Protein AF-A0A257RW91-F1 (afdb_monomer_lite)

Secondary structure (DSSP, 8-state):
--TTSBPTTSSSSBGGGTTT---

Radius of gyration: 7.19 Å; chains: 1; bounding box: 12×12×21 Å

pLDDT: mean 89.63, std 9.99, range [53.69, 96.38]

Foldseek 3Di:
DDQQPQPPVPPRDRVVVPVVPDD

Structure (mmCIF, N/CA/C/O backbone):
data_AF-A0A257RW91-F1
#
_entry.id   AF-A0A257RW91-F1
#
loop_
_atom_site.group_PDB
_atom_site.id
_atom_site.type_symbol
_atom_site.label_atom_id
_atom_site.label_alt_id
_atom_site.label_comp_id
_atom_site.label_asym_id
_atom_site.label_entity_id
_atom_site.label_seq_id
_atom_site.pdbx_PDB_ins_code
_atom_site.Cartn_x
_atom_site.Cartn_y
_atom_site.Cartn_z
_atom_site.occupancy
_atom_site.B_iso_or_equiv
_atom_site.auth_seq_id
_atom_site.auth_comp_id
_atom_site.auth_asym_id
_atom_site.auth_atom_id
_atom_site.pdbx_PDB_model_num
ATOM 1 N N . VAL A 1 1 ? 5.982 -11.656 0.646 1.00 77.44 1 VAL A N 1
ATOM 2 C CA . VAL A 1 1 ? 6.337 -10.237 0.880 1.00 77.44 1 VAL A CA 1
ATOM 3 C C . VAL A 1 1 ? 6.890 -10.119 2.286 1.00 77.44 1 VAL A C 1
ATOM 5 O O . VAL A 1 1 ? 6.141 -10.228 3.253 1.00 77.44 1 VAL A O 1
ATOM 8 N N . GLY A 1 2 ? 8.206 -9.991 2.410 1.00 88.75 2 GLY A N 1
ATOM 9 C CA . GLY A 1 2 ? 8.859 -9.717 3.682 1.00 88.75 2 GLY A CA 1
ATOM 10 C C . GLY A 1 2 ? 8.506 -8.324 4.207 1.00 88.75 2 GLY A C 1
ATOM 11 O O . GLY A 1 2 ? 8.019 -7.456 3.486 1.00 88.75 2 GLY A O 1
ATOM 12 N N . ARG A 1 3 ? 8.772 -8.072 5.493 1.00 91.06 3 ARG A N 1
ATOM 13 C CA . ARG A 1 3 ? 8.433 -6.800 6.168 1.00 91.06 3 ARG A CA 1
ATOM 14 C C . ARG A 1 3 ? 8.955 -5.555 5.433 1.00 91.06 3 ARG A C 1
ATOM 16 O O . ARG A 1 3 ? 8.333 -4.496 5.497 1.00 91.06 3 ARG A O 1
ATOM 23 N N . ASN A 1 4 ? 10.111 -5.659 4.781 1.00 93.44 4 ASN A N 1
ATOM 24 C CA . ASN A 1 4 ? 10.752 -4.547 4.081 1.00 93.44 4 ASN A CA 1
ATOM 25 C C . ASN A 1 4 ? 10.386 -4.446 2.594 1.00 93.44 4 ASN A C 1
ATOM 27 O O . ASN A 1 4 ? 10.676 -3.402 2.011 1.00 93.44 4 ASN A O 1
ATOM 31 N N . ASP A 1 5 ? 9.756 -5.470 2.017 1.00 94.75 5 ASP A N 1
ATOM 32 C CA . ASP A 1 5 ? 9.337 -5.469 0.615 1.00 94.75 5 ASP A CA 1
ATOM 33 C C . ASP A 1 5 ? 8.240 -4.427 0.357 1.00 94.75 5 ASP A C 1
ATOM 35 O O . ASP A 1 5 ? 7.515 -4.043 1.287 1.00 94.75 5 ASP A O 1
ATOM 39 N N . PRO A 1 6 ? 8.094 -3.948 -0.891 1.00 94.69 6 PRO A N 1
ATOM 40 C CA . PRO A 1 6 ? 6.945 -3.144 -1.288 1.00 94.69 6 PRO A CA 1
ATOM 41 C C . PRO A 1 6 ? 5.629 -3.888 -1.017 1.00 94.69 6 PRO A C 1
ATOM 43 O O . PRO A 1 6 ? 5.521 -5.106 -1.160 1.00 94.69 6 PRO A O 1
ATOM 46 N N . CYS A 1 7 ? 4.622 -3.143 -0.566 1.00 96.38 7 CYS A N 1
ATOM 47 C CA . CYS A 1 7 ? 3.341 -3.705 -0.168 1.00 96.38 7 CYS A CA 1
ATOM 48 C C . CYS A 1 7 ? 2.529 -4.144 -1.401 1.00 96.38 7 CYS A C 1
ATOM 50 O O . CYS A 1 7 ? 2.337 -3.332 -2.309 1.00 96.38 7 CYS A O 1
ATOM 52 N N . PRO A 1 8 ? 1.973 -5.371 -1.420 1.00 94.44 8 PRO A N 1
ATOM 53 C CA . PRO A 1 8 ? 1.267 -5.907 -2.585 1.00 94.44 8 PRO A CA 1
ATOM 54 C C . PRO A 1 8 ? -0.078 -5.2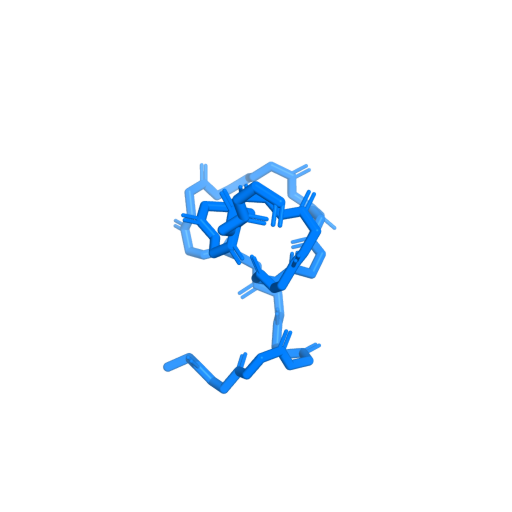15 -2.861 1.00 94.44 8 PRO A C 1
ATOM 56 O O . PRO A 1 8 ? -0.673 -5.445 -3.902 1.00 94.44 8 PRO A O 1
ATOM 59 N N . CYS A 1 9 ? -0.556 -4.342 -1.967 1.00 95.06 9 CYS A N 1
ATOM 60 C CA . CYS A 1 9 ? -1.774 -3.555 -2.183 1.00 95.06 9 CYS A CA 1
ATOM 61 C C . CYS A 1 9 ? -1.600 -2.372 -3.156 1.00 95.06 9 CYS A C 1
ATOM 63 O O . CYS A 1 9 ? -2.544 -1.615 -3.356 1.00 95.06 9 CYS A O 1
ATOM 65 N N . GLY A 1 10 ? -0.400 -2.155 -3.707 1.00 92.25 10 GLY A N 1
ATOM 66 C CA . GLY A 1 10 ? -0.149 -1.078 -4.672 1.00 92.25 10 GLY A CA 1
ATOM 67 C C . GLY A 1 10 ? 0.011 0.317 -4.058 1.00 92.25 10 GLY A C 1
ATOM 68 O O . GLY A 1 10 ? 0.114 1.298 -4.781 1.00 92.25 10 GLY A O 1
ATOM 69 N N . SER A 1 11 ? 0.093 0.437 -2.729 1.00 94.38 11 SER A N 1
ATOM 70 C CA . SER A 1 11 ? 0.212 1.737 -2.046 1.00 94.38 11 SER A CA 1
ATOM 71 C C . SER A 1 11 ? 1.582 2.419 -2.173 1.00 94.38 11 SER A C 1
ATOM 73 O O . SER A 1 11 ? 1.768 3.515 -1.645 1.00 94.38 11 SER A O 1
ATOM 75 N N . GLY A 1 12 ? 2.581 1.745 -2.756 1.00 91.56 12 GLY A N 1
ATOM 76 C CA . GLY A 1 12 ? 3.975 2.210 -2.818 1.00 91.56 12 GLY A CA 1
ATOM 77 C C . GLY A 1 12 ? 4.721 2.207 -1.472 1.00 91.56 12 GLY A C 1
ATOM 78 O O . GLY A 1 12 ? 5.926 2.448 -1.421 1.00 91.56 12 GLY A O 1
ATOM 79 N N . LYS A 1 13 ? 4.044 1.900 -0.359 1.00 94.12 13 LYS A N 1
ATOM 80 C CA . LYS A 1 13 ? 4.653 1.806 0.976 1.00 94.12 13 LYS A CA 1
ATOM 81 C C . LYS A 1 13 ? 5.301 0.433 1.178 1.00 94.12 13 LYS A C 1
ATOM 83 O O . LYS A 1 13 ? 4.866 -0.563 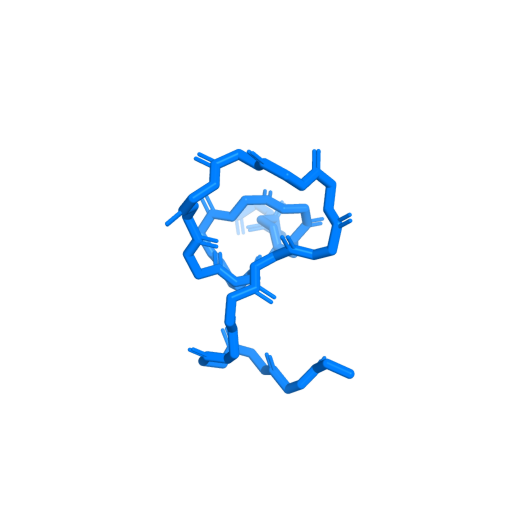0.609 1.00 94.12 13 LYS A O 1
ATOM 88 N N . LYS A 1 14 ? 6.306 0.350 2.060 1.00 94.38 14 LYS A N 1
ATOM 89 C CA . LYS A 1 14 ? 6.841 -0.944 2.535 1.00 94.38 14 LYS A CA 1
ATOM 90 C C . LYS A 1 14 ? 5.760 -1.712 3.291 1.00 94.38 14 LYS A C 1
ATOM 92 O O . LYS A 1 14 ? 4.992 -1.100 4.036 1.00 94.38 14 LYS A O 1
ATOM 97 N N . TYR A 1 15 ? 5.756 -3.035 3.181 1.00 94.56 15 TYR A N 1
ATOM 98 C CA . TYR A 1 15 ? 4.738 -3.902 3.769 1.00 94.56 15 TYR A CA 1
ATOM 99 C C . TYR A 1 15 ? 4.544 -3.644 5.271 1.00 94.56 15 TYR 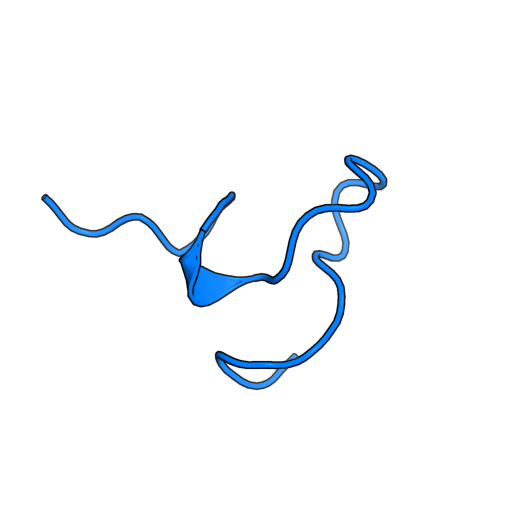A C 1
ATOM 101 O O . TYR A 1 15 ? 3.422 -3.380 5.703 1.00 94.56 15 TYR A O 1
ATOM 109 N N . LYS A 1 16 ? 5.640 -3.541 6.043 1.00 95.06 16 LYS A N 1
ATOM 110 C CA . LYS A 1 16 ? 5.629 -3.192 7.484 1.00 95.06 16 LYS A CA 1
ATOM 111 C C . LYS A 1 16 ? 5.053 -1.825 7.845 1.00 95.06 16 LYS A C 1
ATOM 113 O O . LYS A 1 16 ? 4.752 -1.598 9.007 1.00 95.06 16 LYS A O 1
ATOM 118 N N . LYS A 1 17 ? 4.974 -0.893 6.894 1.00 93.62 17 LYS A N 1
ATOM 119 C CA . LYS A 1 17 ? 4.421 0.459 7.092 1.00 93.62 17 LYS A CA 1
ATOM 120 C C . LYS A 1 17 ? 3.033 0.615 6.459 1.00 93.62 17 LYS A C 1
ATOM 12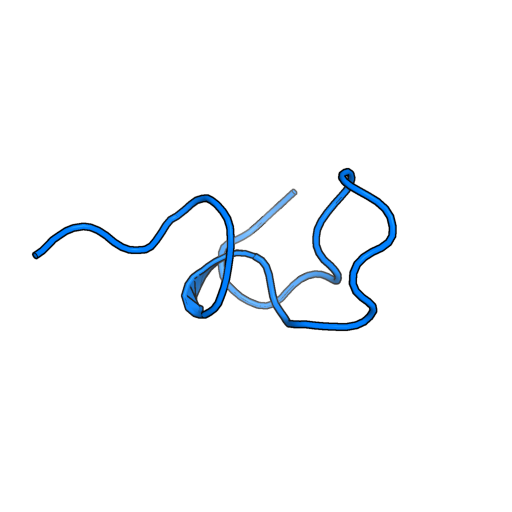2 O O . LYS A 1 17 ? 2.519 1.729 6.401 1.00 93.62 17 LYS A O 1
ATOM 127 N N . CYS A 1 18 ? 2.460 -0.466 5.933 1.00 95.06 18 CYS A N 1
ATOM 128 C CA . CYS A 1 18 ? 1.191 -0.453 5.220 1.00 95.06 18 CYS A CA 1
ATOM 129 C C . CYS A 1 18 ? 0.245 -1.516 5.781 1.00 95.06 18 CYS A C 1
ATOM 131 O O . CYS A 1 18 ? -0.354 -1.290 6.824 1.0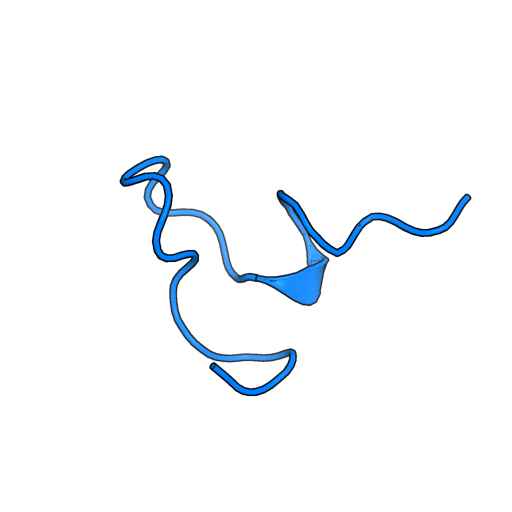0 95.06 18 CYS A O 1
ATOM 133 N N . CYS A 1 19 ? 0.128 -2.672 5.123 1.00 93.94 19 CYS A N 1
ATOM 134 C CA . CYS A 1 19 ? -0.807 -3.728 5.520 1.00 93.94 19 CYS A CA 1
ATOM 135 C C . CYS A 1 19 ? -0.319 -4.560 6.711 1.00 93.94 19 CYS A C 1
ATOM 137 O O . CYS A 1 19 ? -1.118 -5.223 7.355 1.00 93.94 19 CYS A O 1
ATOM 139 N N . LEU A 1 20 ? 0.976 -4.506 7.031 1.00 91.00 20 LEU A N 1
ATOM 140 C CA . LEU A 1 20 ? 1.554 -5.170 8.199 1.00 91.00 20 LEU A CA 1
ATOM 141 C C . LEU A 1 20 ? 1.763 -4.184 9.363 1.00 91.00 20 LEU A C 1
ATOM 143 O O . LEU A 1 20 ? 2.694 -4.323 10.158 1.00 91.00 20 LEU A O 1
ATOM 147 N N . ARG A 1 21 ? 0.933 -3.141 9.444 1.00 83.62 21 ARG A N 1
ATOM 148 C CA . ARG A 1 21 ? 0.883 -2.272 10.617 1.00 83.62 21 ARG A CA 1
ATOM 149 C C . ARG A 1 21 ? 0.117 -3.004 11.720 1.00 83.62 21 ARG A C 1
ATOM 151 O O . ARG A 1 21 ? -1.078 -2.807 11.893 1.00 83.62 21 ARG A O 1
ATOM 158 N N . SER A 1 22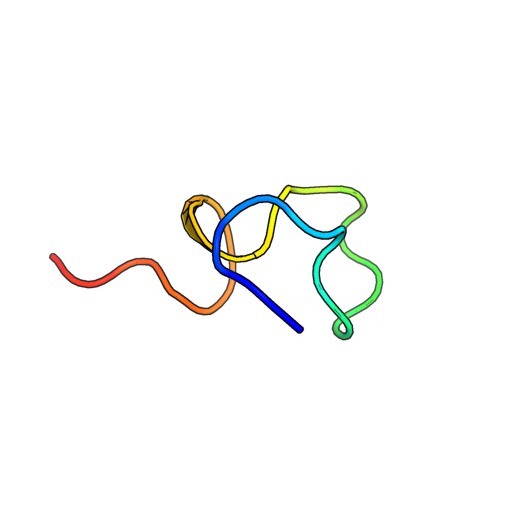 ? 0.815 -3.883 12.428 1.00 68.31 22 SER A N 1
ATOM 159 C CA . SER A 1 22 ? 0.452 -4.235 13.799 1.00 68.31 22 SER A CA 1
ATOM 160 C C . SER A 1 22 ? 0.547 -2.948 14.618 1.00 68.31 22 SER A C 1
ATOM 162 O O . SER A 1 22 ? 1.462 -2.164 14.361 1.00 68.31 22 SER A O 1
ATOM 164 N N . THR A 1 23 ? -0.431 -2.705 15.488 1.00 53.69 23 THR A N 1
ATOM 165 C CA . THR A 1 23 ? -0.443 -1.616 16.485 1.00 53.69 23 THR A CA 1
ATOM 166 C C . THR A 1 23 ? 0.945 -1.164 16.919 1.00 53.69 23 THR A C 1
ATOM 168 O O . THR A 1 23 ? 1.748 -2.060 17.270 1.00 53.69 23 THR A O 1
#

Sequence (23 aa):
VGRNDPCPCGSGKKYKKCCLRST